Protein AF-A0A7W7LHP6-F1 (afdb_monomer)

Foldseek 3Di:
DALVVLCVVQPDPVNDDPVSVVVSLVRCCVVDVVSVVCVVQQWDFPDWDDDPNDIDTDIDHPPPPPD

Secondary structure (DSSP, 8-state):
--HHHHHHHH--GGG--HHHHHHHHHHHHHH-HHHHHHHHHTEEEEEEEEETTEEEEEEEEPP----

Nearest PDB structures (foldseek):
  8sy6-assembly1_J  TM=3.846E-01  e=2.607E+00  Escherichia coli
  6asx-assembly1_J  TM=3.808E-01  e=5.149E+00  Escherichia coli K-12

Mean predicted aligned error: 7.04 Å

pLDDT: mean 86.56, std 10.47, range [44.09, 96.19]

Sequence (67 aa):
MTPVQFRDQHGDSDTWTTADFESYEHLVEGADPDIACATRDRLIIIGRHVHDGRVVVGLVPLPLLAA

Organism: Streptomyces netropsis (NCBI:txid55404)

Radius of gyration: 14.5 Å; Cα contacts (8 Å, |Δi|>4): 63; chains: 1; bounding box: 34×31×30 Å

Structure (mmCIF, N/CA/C/O backbone):
data_AF-A0A7W7LHP6-F1
#
_entry.id   AF-A0A7W7LHP6-F1
#
loop_
_atom_site.group_PDB
_atom_site.id
_atom_site.type_symbol
_atom_site.label_atom_id
_atom_site.label_alt_id
_atom_site.label_com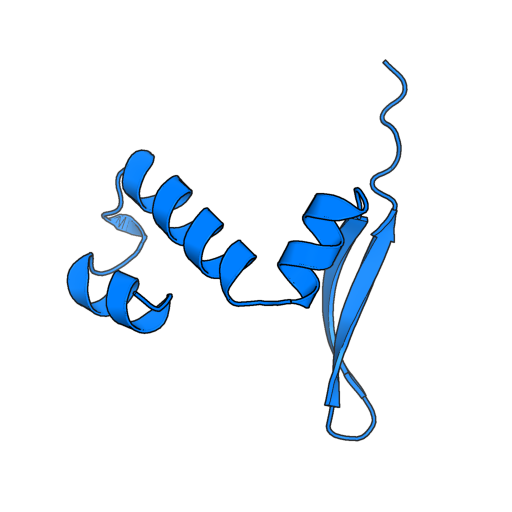p_id
_atom_site.label_asym_id
_atom_site.label_entity_id
_atom_site.label_seq_id
_atom_site.pdbx_PDB_ins_code
_atom_site.Cartn_x
_atom_site.Cartn_y
_atom_site.Cartn_z
_atom_site.occupancy
_atom_site.B_iso_or_equiv
_atom_site.auth_seq_id
_atom_site.auth_comp_id
_atom_site.auth_asym_id
_atom_site.auth_atom_id
_atom_site.pdbx_PDB_model_num
ATOM 1 N N . MET A 1 1 ? 2.266 13.672 -6.575 1.00 88.06 1 MET A N 1
ATOM 2 C CA . MET A 1 1 ? 3.458 13.120 -5.898 1.00 88.06 1 MET A CA 1
ATOM 3 C C . MET A 1 1 ? 3.321 11.606 -5.893 1.00 88.06 1 MET A C 1
ATOM 5 O O . MET A 1 1 ? 2.195 11.142 -5.795 1.00 88.06 1 MET A O 1
ATOM 9 N N . THR A 1 2 ? 4.400 10.845 -6.071 1.00 90.69 2 THR A N 1
ATOM 10 C CA . THR A 1 2 ? 4.380 9.371 -5.949 1.00 90.69 2 THR A CA 1
ATOM 11 C C . THR A 1 2 ? 4.861 8.936 -4.560 1.00 90.69 2 THR A C 1
ATOM 13 O O . THR A 1 2 ? 5.579 9.708 -3.924 1.00 90.69 2 THR A O 1
ATOM 16 N N . PRO 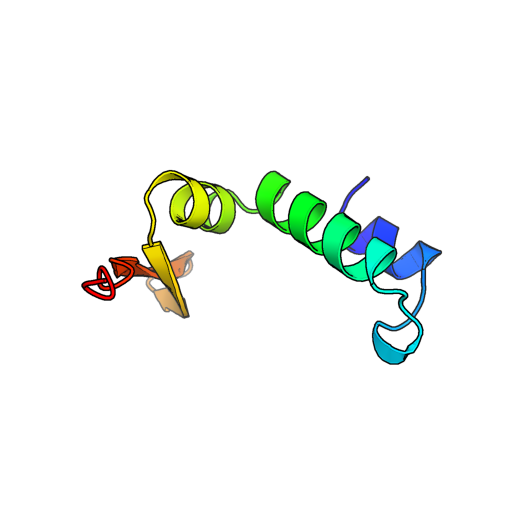A 1 3 ? 4.564 7.704 -4.101 1.00 90.69 3 PRO A N 1
ATOM 17 C CA . PRO A 1 3 ? 5.104 7.196 -2.838 1.00 90.69 3 PRO A CA 1
ATOM 18 C C . PRO A 1 3 ? 6.638 7.247 -2.760 1.00 90.69 3 PRO A C 1
ATOM 20 O O . PRO A 1 3 ? 7.189 7.507 -1.699 1.00 90.69 3 PRO A O 1
ATOM 23 N N . VAL A 1 4 ? 7.338 7.038 -3.883 1.00 90.88 4 VAL A N 1
ATOM 24 C CA . VAL A 1 4 ? 8.807 7.160 -3.948 1.00 90.88 4 VAL A CA 1
ATOM 25 C C . VAL A 1 4 ? 9.239 8.600 -3.678 1.00 90.88 4 VAL A C 1
ATOM 27 O O . VAL A 1 4 ? 10.009 8.839 -2.758 1.00 90.88 4 VAL A O 1
ATOM 30 N N . GLN A 1 5 ? 8.668 9.560 -4.411 1.00 93.94 5 GLN A N 1
ATOM 31 C CA . GLN A 1 5 ? 8.983 10.983 -4.242 1.00 93.94 5 GLN A CA 1
ATOM 32 C C . GLN A 1 5 ? 8.651 11.501 -2.837 1.00 93.94 5 GLN A C 1
ATOM 34 O O . GLN A 1 5 ? 9.353 12.370 -2.334 1.00 93.94 5 GLN A O 1
ATOM 39 N N . PHE A 1 6 ? 7.594 10.977 -2.207 1.00 94.38 6 PHE A N 1
ATOM 40 C CA . PHE A 1 6 ? 7.246 11.314 -0.828 1.00 94.38 6 PHE A CA 1
ATOM 41 C C . PHE A 1 6 ? 8.343 10.858 0.142 1.00 94.38 6 PHE A C 1
ATOM 43 O O . PHE A 1 6 ? 8.826 11.658 0.936 1.00 94.38 6 PHE A O 1
ATOM 50 N N . ARG A 1 7 ? 8.801 9.600 0.041 1.00 93.06 7 ARG A N 1
ATOM 51 C CA . ARG A 1 7 ? 9.895 9.092 0.890 1.00 93.06 7 ARG A CA 1
ATOM 52 C C . ARG A 1 7 ? 11.193 9.867 0.679 1.00 93.06 7 ARG A C 1
ATOM 54 O O . ARG A 1 7 ? 11.843 10.221 1.653 1.00 93.06 7 ARG A O 1
ATOM 61 N N . ASP A 1 8 ? 11.528 10.194 -0.568 1.00 94.81 8 ASP A N 1
ATOM 62 C CA . ASP A 1 8 ? 12.728 10.981 -0.881 1.00 94.81 8 ASP A CA 1
ATOM 63 C C . ASP A 1 8 ? 12.700 12.373 -0.220 1.00 94.81 8 ASP A C 1
ATOM 65 O O . ASP A 1 8 ? 13.748 12.924 0.113 1.00 94.81 8 ASP A O 1
ATOM 69 N N . GLN A 1 9 ? 11.508 12.947 -0.023 1.00 95.12 9 GLN A N 1
ATOM 70 C CA . GLN A 1 9 ? 11.327 14.266 0.582 1.00 95.12 9 GLN A CA 1
ATOM 71 C C . GLN A 1 9 ? 11.214 14.230 2.114 1.00 95.12 9 GLN A C 1
ATOM 73 O O . GLN A 1 9 ? 11.711 15.143 2.773 1.00 95.12 9 GLN A O 1
ATOM 78 N N . HIS A 1 10 ? 10.546 13.220 2.673 1.00 93.56 10 HIS A N 1
ATOM 79 C CA . HIS A 1 10 ? 10.244 13.132 4.108 1.00 93.56 10 HIS A CA 1
ATOM 80 C C . HIS A 1 10 ? 11.254 12.273 4.888 1.00 93.56 10 HIS A C 1
ATOM 82 O O . HIS A 1 10 ? 11.250 12.298 6.114 1.00 93.56 10 HIS A O 1
ATOM 88 N N . GLY A 1 11 ? 12.144 11.553 4.198 1.00 93.06 11 GLY A N 1
ATOM 89 C CA . GLY A 1 11 ? 13.138 10.676 4.815 1.00 93.06 11 GLY A CA 1
ATOM 90 C C . GLY A 1 11 ? 12.556 9.337 5.270 1.00 93.06 11 GLY A C 1
ATOM 91 O O . GLY A 1 11 ? 11.473 8.926 4.840 1.00 93.06 11 GLY A O 1
ATOM 92 N N . ASP A 1 12 ? 13.297 8.643 6.133 1.00 91.94 12 ASP A N 1
ATOM 93 C CA . ASP A 1 12 ? 12.914 7.333 6.661 1.00 91.94 12 ASP A CA 1
ATOM 94 C C . ASP A 1 12 ? 11.656 7.413 7.541 1.00 91.94 12 ASP A C 1
ATOM 96 O O . ASP A 1 12 ? 11.413 8.398 8.246 1.00 91.94 12 ASP A O 1
ATOM 100 N N . SER A 1 13 ? 10.837 6.356 7.498 1.00 91.06 13 SER A N 1
ATOM 101 C CA . SER A 1 13 ? 9.518 6.333 8.145 1.00 91.06 13 SER A CA 1
ATOM 102 C C . SER A 1 13 ? 9.557 6.400 9.669 1.00 91.06 13 SER A C 1
ATOM 104 O O . SER A 1 13 ? 8.540 6.657 10.298 1.00 91.06 13 SER A O 1
ATOM 106 N N . ASP A 1 14 ? 10.710 6.156 10.285 1.00 92.12 14 ASP A N 1
ATOM 107 C CA . ASP A 1 14 ? 10.907 6.300 11.729 1.00 92.12 14 ASP A CA 1
ATOM 108 C C . ASP A 1 14 ? 10.914 7.768 12.191 1.00 92.12 14 ASP A C 1
ATOM 110 O O . ASP A 1 14 ? 10.732 8.040 13.378 1.00 92.12 14 ASP A O 1
ATOM 114 N N . THR A 1 15 ? 11.067 8.713 11.260 1.00 92.88 15 THR A N 1
ATOM 115 C CA . THR A 1 15 ? 11.019 10.161 11.522 1.00 92.88 15 THR A CA 1
ATOM 116 C C . THR A 1 15 ? 9.657 10.797 11.238 1.00 92.88 15 THR A C 1
ATOM 118 O O . THR A 1 15 ? 9.459 11.984 11.506 1.00 92.88 15 THR A O 1
ATOM 121 N N . TRP A 1 16 ? 8.714 10.027 10.695 1.00 96.00 16 TRP A N 1
ATOM 122 C CA . TRP A 1 16 ? 7.445 10.546 10.197 1.00 96.00 16 TRP A CA 1
ATOM 123 C C . TRP A 1 16 ? 6.495 10.939 11.322 1.00 96.00 16 TRP A C 1
ATOM 125 O O . TRP A 1 16 ? 6.346 10.246 12.332 1.00 96.00 16 TRP A O 1
ATOM 135 N N . THR A 1 17 ? 5.797 12.056 11.123 1.00 96.19 17 THR A N 1
ATOM 136 C CA . THR A 1 17 ? 4.663 12.428 11.968 1.00 96.19 17 THR A CA 1
ATOM 137 C C . THR A 1 17 ? 3.432 11.600 11.603 1.00 96.19 17 THR A C 1
ATOM 139 O O . THR A 1 17 ? 3.348 11.020 10.522 1.00 96.19 17 THR A O 1
ATOM 142 N N . THR A 1 18 ? 2.415 11.589 12.468 1.00 95.38 18 THR A N 1
ATOM 143 C CA . THR A 1 18 ? 1.118 10.963 12.155 1.00 95.38 18 THR A CA 1
ATOM 144 C C . THR A 1 18 ? 0.526 11.476 10.838 1.00 95.38 18 THR A C 1
ATOM 146 O O . THR A 1 18 ? 0.039 10.682 10.042 1.00 95.38 18 THR A O 1
ATOM 149 N N . ALA A 1 19 ? 0.636 12.779 10.566 1.00 95.62 19 ALA A N 1
ATOM 150 C CA . ALA A 1 19 ? 0.139 13.367 9.324 1.00 95.62 19 ALA A CA 1
ATOM 151 C C . ALA A 1 19 ? 0.925 12.895 8.086 1.00 95.62 19 ALA A C 1
ATOM 153 O O . ALA A 1 19 ? 0.347 12.762 7.005 1.00 95.62 19 ALA A O 1
ATOM 154 N N . ASP A 1 20 ? 2.224 12.618 8.232 1.00 95.44 20 ASP A N 1
ATOM 155 C CA . ASP A 1 20 ? 3.040 12.062 7.149 1.00 95.44 20 ASP A CA 1
ATOM 156 C C . ASP A 1 20 ? 2.631 10.619 6.836 1.00 95.44 20 ASP A C 1
ATOM 158 O O . ASP A 1 20 ? 2.515 10.260 5.665 1.00 95.44 20 ASP A O 1
ATOM 162 N N . PHE A 1 21 ? 2.344 9.813 7.866 1.00 93.56 21 PHE A N 1
ATOM 163 C CA . PHE A 1 21 ? 1.833 8.452 7.684 1.00 93.56 21 PHE A CA 1
ATOM 164 C C . PHE A 1 21 ? 0.504 8.437 6.930 1.00 93.56 21 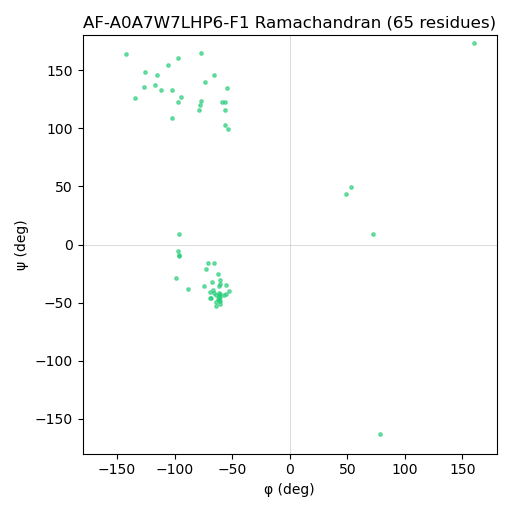PHE A C 1
ATOM 166 O O . PHE A 1 21 ? 0.398 7.745 5.920 1.00 93.56 21 PHE A O 1
ATOM 173 N N . GLU A 1 22 ? -0.475 9.232 7.366 1.00 92.12 22 GLU A N 1
ATOM 174 C CA . GLU A 1 22 ? -1.789 9.318 6.711 1.00 92.12 22 GLU A CA 1
ATOM 175 C C . GLU A 1 22 ? -1.664 9.805 5.258 1.00 92.12 22 GLU A C 1
ATOM 177 O O . GLU A 1 22 ? -2.266 9.246 4.340 1.00 92.12 22 GLU A O 1
ATOM 182 N N . SER A 1 23 ? -0.824 10.817 5.020 1.00 92.56 23 SER A N 1
ATOM 183 C CA . SER A 1 23 ? -0.582 11.346 3.673 1.00 92.56 23 SER A CA 1
ATOM 184 C C . SER A 1 23 ? 0.063 10.306 2.756 1.00 92.56 23 SER A C 1
ATOM 186 O O . SER A 1 23 ? -0.329 10.168 1.594 1.00 92.56 23 SER A O 1
ATOM 188 N N . TYR A 1 24 ? 1.049 9.564 3.263 1.00 92.25 24 TYR A N 1
ATOM 189 C CA . TYR A 1 24 ? 1.701 8.496 2.518 1.00 92.25 24 TYR A CA 1
ATOM 190 C C . TYR A 1 24 ? 0.740 7.341 2.224 1.00 92.25 24 TYR A C 1
ATOM 192 O O . TYR A 1 24 ? 0.734 6.830 1.104 1.00 92.25 24 TYR A O 1
ATOM 200 N N . GLU A 1 25 ? -0.090 6.954 3.193 1.00 87.50 25 GLU A N 1
ATOM 201 C CA . GLU A 1 25 ? -1.081 5.893 3.028 1.00 87.50 25 GLU A CA 1
ATOM 202 C C . GLU A 1 25 ? -2.080 6.258 1.927 1.00 87.50 25 GLU A C 1
ATOM 204 O O . GLU A 1 25 ? -2.204 5.512 0.960 1.00 87.50 25 GLU A O 1
ATOM 209 N N . HIS A 1 26 ? -2.649 7.466 1.946 1.00 85.44 26 HIS A N 1
ATOM 210 C CA . HIS A 1 26 ? -3.530 7.935 0.871 1.00 85.44 26 HIS A CA 1
ATOM 211 C C . HIS A 1 26 ? -2.850 8.010 -0.502 1.00 85.44 26 HIS A C 1
ATOM 213 O O . HIS A 1 26 ? -3.476 7.733 -1.529 1.00 85.44 26 HIS A O 1
ATOM 219 N N . LEU A 1 27 ? -1.563 8.368 -0.553 1.00 88.62 27 LEU A N 1
ATOM 220 C CA . LEU A 1 27 ? -0.796 8.334 -1.800 1.00 88.62 27 LEU A CA 1
ATOM 221 C C . LEU A 1 27 ? -0.602 6.906 -2.316 1.00 88.62 27 LEU A C 1
ATOM 22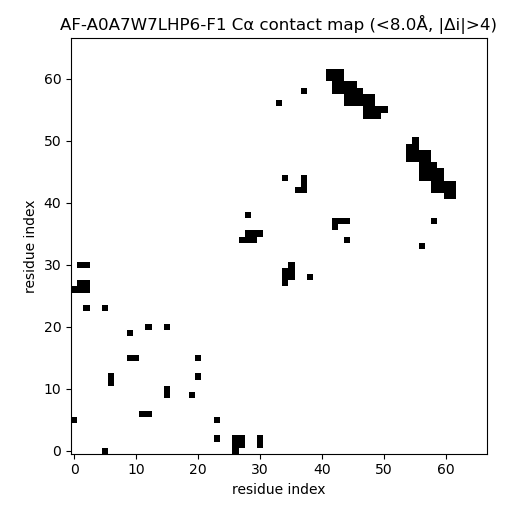3 O O . LEU A 1 27 ? -0.660 6.688 -3.525 1.00 88.62 27 LEU A O 1
ATOM 227 N N . VAL A 1 28 ? -0.361 5.945 -1.425 1.00 86.50 28 VAL A N 1
ATOM 228 C CA . VAL A 1 28 ? -0.237 4.524 -1.766 1.00 86.50 28 VAL A CA 1
ATOM 229 C C . VAL A 1 28 ? -1.582 3.959 -2.220 1.00 86.50 28 VAL A C 1
ATOM 231 O O . VAL A 1 28 ? -1.634 3.334 -3.276 1.00 86.50 28 VAL A O 1
ATOM 234 N N . GLU A 1 29 ? -2.666 4.241 -1.497 1.00 82.62 29 GLU A N 1
ATOM 235 C CA . GLU A 1 29 ? -4.033 3.864 -1.871 1.00 82.62 29 GLU A CA 1
ATOM 236 C C . GLU A 1 29 ? -4.419 4.425 -3.243 1.00 82.62 29 GLU A C 1
ATOM 238 O O . GLU A 1 29 ? -4.979 3.713 -4.070 1.00 82.62 29 GLU A O 1
ATOM 243 N N . GLY A 1 30 ? -4.091 5.690 -3.522 1.00 81.19 30 GLY A N 1
ATOM 244 C CA . GLY A 1 30 ? -4.380 6.319 -4.810 1.00 81.19 30 GLY A CA 1
ATOM 245 C C . GLY A 1 30 ? -3.499 5.830 -5.966 1.00 81.19 30 GLY A C 1
ATOM 246 O O . GLY A 1 30 ? -3.878 5.992 -7.127 1.00 81.19 30 GLY A O 1
ATOM 247 N N . ALA A 1 31 ? -2.328 5.257 -5.675 1.00 84.00 31 ALA A N 1
ATOM 248 C CA . ALA A 1 31 ? -1.368 4.805 -6.681 1.00 84.00 31 ALA A CA 1
ATOM 249 C C . ALA A 1 31 ? -1.435 3.295 -6.970 1.00 84.00 31 ALA A C 1
ATOM 251 O O . ALA A 1 31 ? -1.098 2.889 -8.084 1.00 84.00 31 ALA A O 1
ATOM 252 N N . ASP A 1 32 ? -1.840 2.470 -5.999 1.00 85.44 32 ASP A N 1
ATOM 253 C CA . ASP A 1 32 ? -1.961 1.017 -6.147 1.00 85.44 32 ASP A CA 1
ATOM 254 C C . ASP A 1 32 ? -3.445 0.628 -6.339 1.00 85.44 32 ASP A C 1
ATOM 256 O O . ASP A 1 32 ? -4.244 0.716 -5.399 1.00 85.44 32 ASP A O 1
ATOM 260 N N . PRO A 1 33 ? -3.851 0.202 -7.552 1.00 82.44 33 PRO A N 1
ATOM 261 C CA . PRO A 1 33 ? -5.248 -0.094 -7.857 1.00 82.44 33 PRO A CA 1
ATOM 262 C C . PRO A 1 33 ? -5.818 -1.246 -7.020 1.00 82.44 33 PRO A C 1
ATOM 264 O O . PRO A 1 33 ? -7.030 -1.278 -6.797 1.00 82.44 33 PRO A O 1
ATOM 267 N N . ASP A 1 34 ? -4.979 -2.165 -6.535 1.00 84.50 34 ASP A N 1
ATOM 268 C CA . ASP A 1 34 ? -5.427 -3.278 -5.698 1.00 84.50 34 ASP A CA 1
ATOM 269 C C . ASP A 1 34 ? -5.756 -2.798 -4.278 1.00 84.50 34 ASP A C 1
ATOM 271 O O . ASP A 1 34 ? -6.731 -3.258 -3.679 1.00 84.50 34 ASP A O 1
ATOM 275 N N . ILE A 1 35 ? -5.002 -1.821 -3.764 1.00 83.00 35 ILE A N 1
ATOM 276 C CA . ILE A 1 35 ? -5.281 -1.175 -2.474 1.00 83.00 35 ILE A CA 1
ATOM 277 C C . ILE A 1 35 ? -6.547 -0.322 -2.574 1.00 83.00 35 ILE A C 1
ATOM 279 O O . ILE A 1 35 ? -7.450 -0.474 -1.752 1.00 83.00 35 ILE A O 1
ATOM 283 N N . ALA A 1 36 ? -6.682 0.489 -3.629 1.00 82.81 36 ALA A N 1
ATOM 284 C CA . ALA A 1 36 ? -7.910 1.244 -3.883 1.00 82.81 36 ALA A CA 1
ATOM 285 C C . ALA A 1 36 ? -9.151 0.333 -3.957 1.00 82.81 36 ALA A C 1
ATOM 287 O O . ALA A 1 36 ? -10.211 0.657 -3.414 1.00 82.81 36 ALA A O 1
ATOM 288 N N . CYS A 1 37 ? -9.019 -0.816 -4.629 1.00 83.62 37 CYS A N 1
ATOM 289 C CA . CYS A 1 37 ? -10.060 -1.835 -4.723 1.00 83.62 37 CYS A CA 1
ATOM 290 C C . CYS A 1 37 ? -10.420 -2.393 -3.341 1.00 83.62 37 CYS A C 1
ATOM 292 O O . CYS A 1 37 ? -11.597 -2.433 -2.982 1.00 83.62 37 CYS A O 1
ATOM 294 N N . ALA A 1 38 ? -9.415 -2.753 -2.539 1.00 84.94 38 ALA A N 1
ATOM 295 C CA . ALA A 1 38 ? -9.623 -3.293 -1.203 1.00 84.94 38 ALA A CA 1
ATOM 296 C C . ALA A 1 38 ? -10.356 -2.309 -0.277 1.00 84.94 38 ALA A C 1
ATOM 298 O O . ALA A 1 38 ? -11.333 -2.698 0.367 1.00 84.94 38 ALA A O 1
ATOM 299 N N . THR A 1 39 ? -9.962 -1.031 -0.272 1.00 81.94 39 THR A N 1
ATOM 300 C CA . THR A 1 39 ? -10.622 0.015 0.525 1.00 81.94 39 THR A CA 1
ATOM 301 C C . THR A 1 39 ? -12.078 0.215 0.095 1.00 81.94 39 THR A C 1
ATOM 303 O O . THR A 1 39 ? -12.977 0.225 0.939 1.00 81.94 39 THR A O 1
ATOM 306 N N . ARG A 1 40 ? -12.342 0.314 -1.218 1.00 83.62 40 ARG A N 1
ATOM 307 C CA . ARG A 1 40 ? -13.704 0.482 -1.761 1.00 83.62 40 ARG A CA 1
ATOM 308 C C . ARG A 1 40 ? -14.612 -0.700 -1.418 1.00 83.62 40 ARG A C 1
ATOM 310 O O . ARG A 1 40 ? -15.756 -0.496 -1.015 1.00 83.62 40 ARG A O 1
ATOM 317 N N . ASP A 1 41 ? -14.102 -1.919 -1.569 1.00 86.44 41 ASP A N 1
ATOM 318 C CA . ASP A 1 41 ? -14.903 -3.144 -1.505 1.00 86.44 41 ASP A CA 1
ATOM 319 C C . ASP A 1 41 ? -14.874 -3.802 -0.111 1.00 86.44 41 ASP A C 1
ATOM 321 O O . ASP A 1 41 ? -15.397 -4.902 0.074 1.00 86.44 41 ASP A O 1
ATOM 325 N N . ARG A 1 42 ? -14.301 -3.114 0.890 1.00 86.19 42 ARG A N 1
ATOM 326 C CA . ARG A 1 42 ? -14.135 -3.591 2.275 1.00 86.19 42 ARG A CA 1
ATOM 327 C C . ARG A 1 42 ? -13.440 -4.954 2.332 1.00 86.19 42 ARG A C 1
ATOM 329 O O . ARG A 1 42 ? -13.902 -5.882 2.999 1.00 86.19 42 ARG A O 1
ATOM 336 N N . LEU A 1 43 ? -12.326 -5.074 1.621 1.00 87.88 43 LEU A N 1
ATOM 337 C CA . LEU A 1 43 ? -11.476 -6.259 1.598 1.00 87.88 43 LEU A CA 1
ATOM 338 C C . LEU A 1 43 ? -10.194 -6.001 2.400 1.00 87.88 43 LEU A C 1
ATOM 340 O O . LEU A 1 43 ? -9.742 -4.869 2.540 1.00 87.88 43 LEU A O 1
ATOM 344 N N . ILE A 1 44 ? -9.594 -7.069 2.910 1.00 85.56 44 ILE A N 1
ATOM 345 C CA . ILE A 1 44 ? -8.273 -7.078 3.533 1.00 85.56 44 ILE A CA 1
ATOM 346 C C . ILE A 1 44 ? -7.281 -7.661 2.534 1.00 85.56 44 ILE A C 1
ATOM 348 O O . ILE A 1 44 ? -7.509 -8.743 1.985 1.00 85.56 44 ILE A O 1
ATOM 352 N N . ILE A 1 45 ? -6.145 -6.990 2.366 1.00 87.69 45 ILE A N 1
ATOM 353 C CA . ILE A 1 45 ? -4.987 -7.553 1.671 1.00 87.69 45 ILE A CA 1
ATOM 354 C C . ILE A 1 45 ? -4.255 -8.495 2.624 1.00 87.69 45 ILE A C 1
ATOM 356 O O . ILE A 1 45 ? -3.708 -8.067 3.636 1.00 87.69 45 ILE A O 1
ATOM 360 N N . ILE A 1 46 ? -4.224 -9.782 2.287 1.00 88.56 46 ILE A N 1
ATOM 361 C CA . ILE A 1 46 ? -3.548 -10.814 3.095 1.00 88.56 46 ILE A CA 1
ATOM 362 C C . ILE A 1 46 ? -2.130 -11.121 2.611 1.00 88.56 46 ILE A C 1
ATOM 364 O O . ILE A 1 46 ? -1.383 -11.835 3.276 1.00 88.56 46 ILE A O 1
ATOM 368 N N . GLY A 1 47 ? -1.746 -10.595 1.450 1.00 85.50 47 GLY A N 1
ATOM 369 C CA . GLY A 1 47 ? -0.400 -10.745 0.918 1.00 85.50 47 GLY A CA 1
ATOM 370 C C . GLY A 1 47 ? -0.322 -10.505 -0.581 1.00 85.50 47 GLY A C 1
ATOM 371 O O . GLY A 1 47 ? -1.330 -10.356 -1.273 1.00 85.50 47 GLY A O 1
ATOM 372 N N . ARG A 1 48 ? 0.909 -10.495 -1.088 1.00 89.62 48 ARG A N 1
ATOM 373 C CA . ARG A 1 48 ? 1.231 -10.392 -2.513 1.00 89.62 48 ARG A CA 1
ATOM 374 C C . ARG A 1 48 ? 2.148 -11.550 -2.876 1.00 89.62 48 ARG A C 1
ATOM 376 O O . ARG A 1 48 ? 3.083 -11.840 -2.135 1.00 89.62 48 ARG A O 1
ATOM 383 N N . HIS A 1 49 ? 1.893 -12.209 -3.998 1.00 90.06 49 HIS A N 1
ATOM 384 C CA . HIS A 1 49 ? 2.752 -13.282 -4.499 1.00 90.06 49 HIS A CA 1
ATOM 385 C C . HIS A 1 49 ? 2.858 -13.221 -6.021 1.00 90.06 49 HIS A C 1
ATOM 387 O O . HIS A 1 49 ? 2.078 -12.534 -6.675 1.00 90.06 49 HIS A O 1
ATOM 393 N N . VAL A 1 50 ? 3.845 -13.913 -6.589 1.00 93.94 50 VAL A N 1
ATOM 394 C CA . VAL A 1 50 ? 3.990 -14.029 -8.043 1.00 93.94 50 VAL A CA 1
ATOM 395 C C . VAL A 1 50 ? 3.304 -15.307 -8.509 1.00 93.94 50 VAL A C 1
ATOM 397 O O . VAL A 1 50 ? 3.604 -16.389 -8.008 1.00 93.94 50 VAL A O 1
ATOM 400 N N . HIS A 1 51 ? 2.409 -15.181 -9.481 1.00 92.88 51 HIS A N 1
ATOM 401 C CA . HIS A 1 51 ? 1.745 -16.290 -10.154 1.00 92.88 51 HIS A CA 1
ATOM 402 C C . HIS A 1 51 ? 1.768 -16.023 -11.661 1.00 92.88 51 HIS A C 1
ATOM 404 O O . HIS A 1 51 ? 1.403 -14.932 -12.099 1.00 92.88 51 HIS A O 1
ATOM 410 N N . ASP A 1 52 ? 2.279 -16.973 -12.446 1.00 94.25 52 ASP A N 1
ATOM 411 C CA . ASP A 1 52 ? 2.435 -16.856 -13.906 1.00 94.25 52 ASP A CA 1
ATOM 412 C C . ASP A 1 52 ? 3.101 -15.546 -14.372 1.00 94.25 52 ASP A C 1
ATOM 414 O O . ASP A 1 52 ? 2.674 -14.885 -15.319 1.00 94.25 52 ASP A O 1
ATOM 418 N N . GLY A 1 53 ? 4.163 -15.138 -13.668 1.00 92.38 53 GLY A N 1
ATOM 419 C CA . GLY A 1 53 ? 4.929 -13.927 -13.986 1.00 92.38 53 GLY A CA 1
ATOM 420 C C . GLY A 1 53 ? 4.207 -12.613 -13.671 1.00 92.38 53 GLY A C 1
ATOM 421 O O . GLY A 1 53 ? 4.697 -11.547 -14.039 1.00 92.38 53 GLY A O 1
ATOM 422 N N . ARG A 1 54 ? 3.061 -12.665 -12.987 1.00 87.31 54 ARG A N 1
ATOM 423 C CA . ARG A 1 54 ? 2.298 -11.495 -12.543 1.00 87.31 54 ARG A CA 1
ATOM 424 C C . ARG A 1 54 ? 2.273 -11.431 -11.027 1.00 87.31 54 ARG A C 1
ATOM 426 O O . ARG A 1 54 ? 2.230 -12.459 -10.358 1.00 87.31 54 ARG A O 1
ATOM 433 N N . VAL A 1 55 ? 2.284 -10.218 -10.481 1.00 84.94 55 VAL A N 1
ATOM 434 C CA . VAL A 1 55 ? 2.008 -10.017 -9.056 1.00 84.94 55 VAL A CA 1
ATOM 435 C C . VAL A 1 55 ? 0.504 -10.139 -8.855 1.00 84.94 55 VAL A C 1
ATOM 437 O O . VAL A 1 55 ? -0.264 -9.434 -9.502 1.00 84.94 55 VAL A O 1
ATOM 440 N N . VAL A 1 56 ? 0.102 -11.044 -7.973 1.00 88.62 56 VAL A N 1
ATOM 441 C CA . VAL A 1 56 ? -1.281 -11.269 -7.566 1.00 88.62 56 VAL A CA 1
ATOM 442 C C . VAL A 1 56 ? -1.428 -10.841 -6.114 1.00 88.62 56 VAL A C 1
ATOM 444 O O . VAL A 1 56 ? -0.611 -11.199 -5.258 1.00 88.62 56 VAL A O 1
ATOM 447 N N . VAL A 1 57 ? -2.479 -10.077 -5.840 1.00 88.69 57 VAL A N 1
ATOM 448 C CA . VAL A 1 57 ? -2.839 -9.634 -4.494 1.00 88.69 57 VAL A CA 1
ATOM 449 C C . VAL A 1 57 ? -3.912 -10.562 -3.943 1.0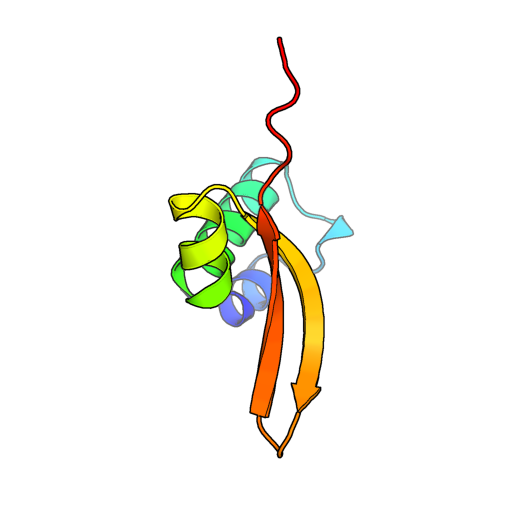0 88.69 57 VAL A C 1
ATOM 451 O O . VAL A 1 57 ? -4.963 -10.756 -4.551 1.00 88.69 57 VAL A O 1
ATOM 454 N N . GLY A 1 58 ? -3.626 -11.177 -2.798 1.00 89.75 58 GLY A N 1
ATOM 455 C CA . GLY A 1 58 ? -4.605 -11.966 -2.067 1.00 89.75 58 GLY A CA 1
ATOM 456 C C . GLY A 1 58 ? -5.541 -11.035 -1.309 1.00 89.75 58 GLY A C 1
ATOM 457 O O . GLY A 1 58 ? -5.082 -10.275 -0.456 1.00 89.75 58 GLY A O 1
ATOM 458 N N . LEU A 1 59 ? -6.835 -11.117 -1.607 1.00 89.88 59 LEU A N 1
ATOM 459 C CA . LEU A 1 59 ? -7.883 -10.349 -0.946 1.00 89.88 59 LEU A CA 1
ATOM 460 C C . LEU A 1 59 ? -8.835 -11.300 -0.224 1.00 89.88 59 LEU A C 1
ATOM 462 O O . LEU A 1 59 ? -9.229 -12.329 -0.773 1.00 89.88 59 LEU A O 1
ATOM 466 N N . VAL A 1 60 ? -9.232 -10.940 0.991 1.00 89.25 60 VAL A N 1
ATOM 467 C CA . VAL A 1 60 ? -10.335 -11.593 1.707 1.00 89.25 60 VAL A CA 1
ATOM 468 C C . VAL A 1 60 ? -11.341 -10.534 2.129 1.00 89.25 60 VAL A C 1
ATOM 470 O O . VAL A 1 60 ? -10.934 -9.409 2.409 1.00 89.25 60 VAL A O 1
ATOM 473 N N . PRO A 1 61 ? -12.643 -10.836 2.199 1.00 86.62 61 PRO A N 1
ATOM 474 C CA . PRO A 1 61 ? -13.593 -9.911 2.796 1.00 86.62 61 PRO A CA 1
ATOM 475 C C . PRO A 1 61 ? -13.142 -9.538 4.206 1.00 86.62 61 PRO A C 1
ATOM 477 O O . PRO A 1 61 ? -12.770 -10.423 4.981 1.00 86.62 61 PRO A O 1
ATOM 480 N N . LEU A 1 62 ? -13.187 -8.247 4.543 1.00 79.38 62 LEU A N 1
ATOM 481 C CA . LEU A 1 62 ? -13.118 -7.832 5.938 1.00 79.38 62 LEU A CA 1
ATOM 482 C C . LEU A 1 62 ? -14.270 -8.564 6.633 1.00 79.38 62 LEU A C 1
ATOM 484 O O . LEU A 1 62 ? -15.424 -8.343 6.240 1.00 79.38 62 LEU A O 1
ATOM 488 N N . PRO A 1 63 ? -14.008 -9.476 7.594 1.00 71.19 63 PRO A N 1
ATOM 489 C CA . PRO A 1 63 ? -15.099 -10.035 8.358 1.00 71.19 63 PRO A CA 1
ATOM 490 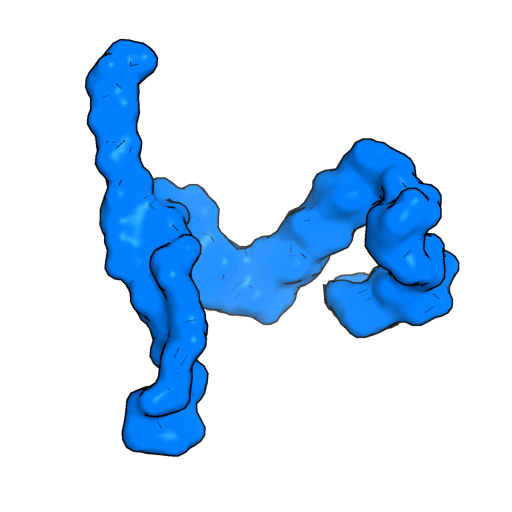C C . PRO A 1 63 ? -15.797 -8.825 8.961 1.00 71.19 63 PRO A C 1
ATOM 492 O O . PRO A 1 63 ? -15.152 -7.994 9.603 1.00 71.19 63 PRO A O 1
ATOM 495 N N . LEU A 1 64 ? -17.093 -8.680 8.674 1.00 59.16 64 LEU A N 1
ATO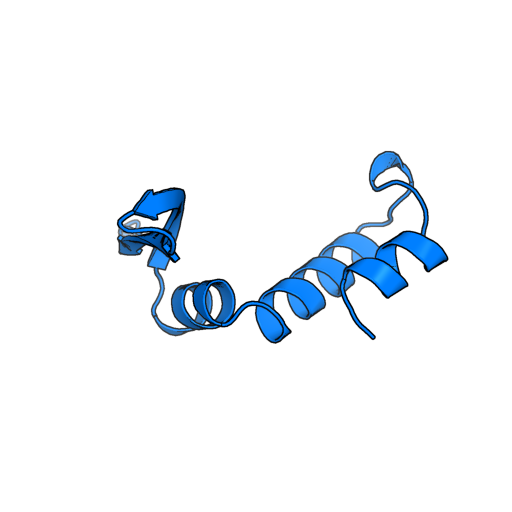M 496 C CA . LEU A 1 64 ? -17.942 -7.804 9.461 1.00 59.16 64 LEU A CA 1
ATOM 497 C C . LEU A 1 64 ? -17.722 -8.279 10.894 1.00 59.16 64 LEU A C 1
ATOM 499 O O . LEU A 1 64 ? -18.247 -9.324 11.278 1.00 59.16 64 LEU A O 1
ATOM 503 N N . LEU A 1 65 ? -16.877 -7.580 11.654 1.00 51.38 65 LEU A N 1
ATOM 504 C CA . LEU A 1 65 ? -16.948 -7.645 13.096 1.00 51.38 65 LEU A CA 1
ATOM 505 C C . LEU A 1 65 ? -18.389 -7.240 13.366 1.00 51.38 65 LEU A C 1
ATOM 507 O O . LEU A 1 65 ? -18.791 -6.104 13.123 1.00 51.38 65 LEU A O 1
ATOM 511 N N . ALA A 1 66 ? -19.211 -8.240 13.664 1.00 45.09 66 ALA A N 1
ATOM 512 C 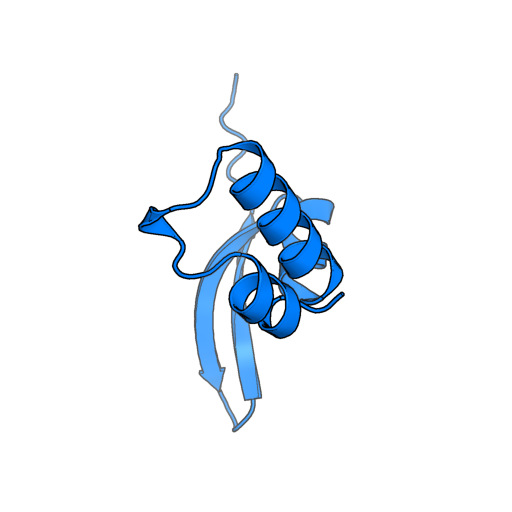CA . ALA A 1 66 ? -20.537 -7.991 14.152 1.00 45.09 66 ALA A CA 1
ATOM 513 C C . ALA A 1 66 ? -20.357 -7.167 15.433 1.00 45.09 66 ALA A C 1
ATOM 515 O O . ALA A 1 66 ? -19.691 -7.639 16.356 1.00 45.09 66 ALA A O 1
ATOM 516 N N . ALA A 1 67 ? -20.986 -5.987 15.421 1.00 44.09 67 ALA A N 1
ATOM 517 C CA . ALA A 1 67 ? -21.048 -4.934 16.440 1.00 44.09 67 ALA A CA 1
ATOM 518 C C . ALA A 1 67 ? -19.986 -3.829 16.330 1.00 44.09 67 ALA A C 1
ATOM 520 O O . ALA A 1 67 ? -18.817 -4.051 16.711 1.00 44.09 67 ALA A O 1
#

Solvent-accessible surface area (backbone atoms only — not comparable to full-atom values): 4146 Å² total; per-residue (Å²): 134,50,60,65,60,47,40,74,71,65,49,62,77,90,73,52,49,73,69,52,50,56,53,47,48,54,38,42,35,76,70,35,69,67,50,41,47,23,67,75,70,48,34,3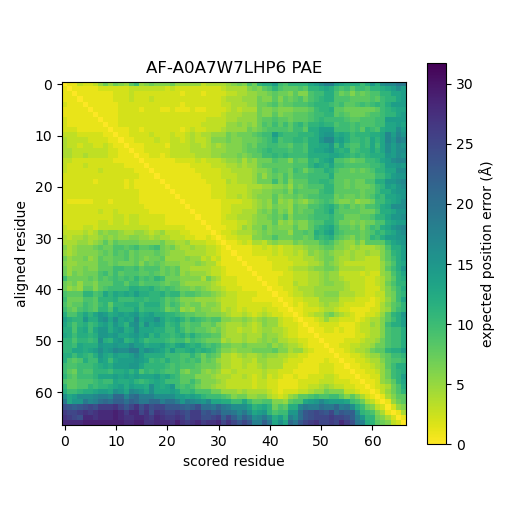9,79,80,49,75,47,78,56,96,92,36,83,44,75,44,71,44,73,51,74,76,71,83,125